Protein AF-Q9Z5J2-F1 (afdb_monomer)

InterPro domains:
  IPR003728 Ribosome maturation factor RimP [MF_01077] (9-147)
  IPR003728 Ribosome maturation factor RimP [PTHR33867] (9-109)
  IPR028989 Ribosome maturation factor RimP, N-terminal [PF02576] (18-85)
  IPR035956 RimP, N-terminal domain superfamily [G3DSA:3.30.300.70] (7-82)
  IPR035956 RimP, N-terminal domain superfamily [SSF75420] (9-85)

Mean predicted aligned error: 15.94 Å

Structure (mmCIF, N/CA/C/O backbone):
data_AF-Q9Z5J2-F1
#
_entry.id   AF-Q9Z5J2-F1
#
loop_
_atom_site.group_PDB
_atom_site.id
_atom_site.type_symbol
_atom_site.label_atom_id
_atom_site.label_alt_id
_atom_site.label_comp_id
_atom_site.label_asym_id
_atom_site.label_entity_id
_atom_site.label_seq_id
_atom_site.pdbx_PDB_ins_code
_atom_site.Cartn_x
_atom_site.Cartn_y
_atom_site.Cartn_z
_atom_site.occupancy
_atom_site.B_iso_or_equiv
_atom_site.auth_seq_id
_atom_site.auth_comp_id
_atom_site.auth_asym_id
_atom_site.auth_atom_id
_atom_site.pdbx_PDB_model_num
ATOM 1 N N . MET A 1 1 ? -29.664 3.453 1.862 1.00 47.53 1 MET A N 1
ATOM 2 C CA . MET A 1 1 ? -29.283 2.609 3.014 1.00 47.53 1 MET A CA 1
ATOM 3 C C . MET A 1 1 ? -28.008 3.203 3.579 1.00 47.53 1 MET A C 1
ATOM 5 O O . MET A 1 1 ? -27.048 3.302 2.829 1.00 47.53 1 MET A O 1
ATOM 9 N N . ASN A 1 2 ? -28.025 3.714 4.812 1.00 55.25 2 ASN A N 1
ATOM 10 C CA . ASN A 1 2 ? -26.821 4.255 5.443 1.00 55.25 2 ASN A CA 1
ATOM 11 C C . ASN A 1 2 ? -25.995 3.057 5.918 1.00 55.25 2 ASN A C 1
ATOM 13 O O . ASN A 1 2 ? -26.337 2.459 6.930 1.00 55.25 2 ASN A O 1
ATOM 17 N N . THR A 1 3 ? -24.991 2.649 5.144 1.00 62.38 3 THR A N 1
ATOM 18 C CA . THR A 1 3 ? -24.231 1.406 5.371 1.00 62.38 3 THR A CA 1
ATOM 19 C C . THR A 1 3 ? -23.347 1.444 6.617 1.00 62.38 3 THR A C 1
ATOM 21 O O . THR A 1 3 ? -22.644 0.479 6.865 1.00 62.38 3 THR A O 1
ATOM 24 N N . GLY A 1 4 ? -23.315 2.557 7.365 1.00 74.75 4 GLY A N 1
ATOM 25 C CA . GLY A 1 4 ? -22.384 2.720 8.483 1.00 74.75 4 GLY A CA 1
ATOM 26 C C . GLY A 1 4 ? -20.935 2.524 8.037 1.00 74.75 4 GLY A C 1
ATOM 27 O O . GLY A 1 4 ? -20.152 1.916 8.743 1.00 74.75 4 GLY A O 1
ATOM 28 N N . LEU A 1 5 ? -20.589 2.944 6.819 1.00 77.81 5 LEU A N 1
ATOM 29 C CA . LEU A 1 5 ? -19.214 2.908 6.335 1.00 77.81 5 LEU A CA 1
ATOM 30 C C . LEU A 1 5 ? -18.735 4.335 6.091 1.00 77.81 5 LEU A C 1
ATOM 32 O O . LEU A 1 5 ? -19.535 5.167 5.645 1.00 77.81 5 LEU A O 1
ATOM 36 N N . PRO A 1 6 ? -17.445 4.625 6.327 1.00 83.69 6 PRO A N 1
ATOM 37 C CA . PRO A 1 6 ? -16.852 5.871 5.880 1.00 83.69 6 PRO A CA 1
ATOM 38 C C . PRO A 1 6 ? -16.955 5.985 4.357 1.00 83.69 6 PRO A C 1
ATOM 40 O O .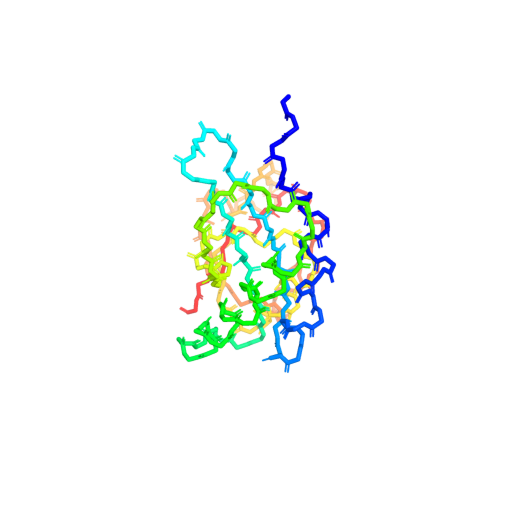 PRO A 1 6 ? -16.904 5.000 3.620 1.00 83.69 6 PRO A O 1
ATOM 43 N N . SER A 1 7 ? -17.087 7.213 3.873 1.00 86.06 7 SER A N 1
ATOM 44 C CA . SER A 1 7 ? -16.943 7.500 2.450 1.00 86.06 7 SER A CA 1
ATOM 45 C C . SER A 1 7 ? -15.511 7.222 1.987 1.00 86.06 7 SER A C 1
ATOM 47 O O . SER A 1 7 ? -14.567 7.290 2.772 1.00 86.06 7 SER A O 1
ATOM 49 N N . GLN A 1 8 ? -15.333 6.981 0.687 1.00 88.88 8 GLN A N 1
ATOM 50 C CA . GLN A 1 8 ? -14.010 6.837 0.069 1.00 88.88 8 GLN A CA 1
ATOM 51 C C . GLN A 1 8 ? -13.066 7.992 0.451 1.00 88.88 8 GLN A C 1
ATOM 53 O O . GLN A 1 8 ? -11.918 7.747 0.804 1.00 88.88 8 GLN A O 1
ATOM 58 N N . ILE A 1 9 ? -13.565 9.235 0.449 1.00 88.31 9 ILE A N 1
ATOM 59 C CA . ILE A 1 9 ? -12.794 10.431 0.824 1.00 88.31 9 ILE A CA 1
ATOM 60 C C . ILE A 1 9 ? -12.344 10.355 2.286 1.00 88.31 9 ILE A C 1
ATOM 62 O O . ILE A 1 9 ? -11.166 10.547 2.562 1.00 88.31 9 ILE A O 1
ATOM 66 N N . GLN A 1 10 ? -13.247 10.001 3.205 1.00 86.81 10 GLN A N 1
ATOM 67 C CA . GLN A 1 10 ? -12.908 9.859 4.626 1.00 86.81 10 GLN A CA 1
ATOM 68 C C . GLN A 1 10 ? -11.841 8.786 4.855 1.00 86.81 10 GLN A C 1
ATOM 70 O O . GLN A 1 10 ? -10.937 8.991 5.659 1.00 86.81 10 GLN A O 1
ATOM 75 N N . VAL A 1 11 ? -11.916 7.657 4.141 1.00 88.38 11 VAL A N 1
ATOM 76 C CA . VAL A 1 11 ? -10.880 6.620 4.227 1.00 88.38 11 VAL A CA 1
ATOM 77 C C . VAL A 1 11 ? -9.552 7.137 3.668 1.00 88.38 11 VAL A C 1
ATOM 79 O O . VAL A 1 11 ? -8.525 6.981 4.315 1.00 88.38 11 VAL A O 1
ATOM 82 N N . ILE A 1 12 ? -9.542 7.801 2.510 1.00 90.81 12 ILE A N 1
ATOM 83 C CA . ILE A 1 12 ? -8.307 8.362 1.934 1.00 90.81 12 ILE A CA 1
ATOM 84 C C . ILE A 1 12 ? -7.651 9.365 2.895 1.00 90.81 12 ILE A C 1
ATOM 86 O O . ILE A 1 12 ? -6.446 9.285 3.126 1.00 90.81 12 ILE A O 1
ATOM 90 N N . GLU A 1 13 ? -8.426 10.282 3.475 1.00 90.12 13 GLU A N 1
ATOM 91 C CA . GLU A 1 13 ? -7.925 11.288 4.420 1.00 90.12 13 GLU A CA 1
ATOM 92 C C . GLU A 1 13 ? -7.354 10.653 5.691 1.00 90.12 13 GLU A C 1
ATOM 94 O O . GLU A 1 13 ? -6.268 11.025 6.137 1.00 90.12 13 GLU A O 1
ATOM 99 N N . LEU A 1 14 ? -8.057 9.661 6.241 1.00 87.62 14 LEU A N 1
ATOM 100 C CA . LEU A 1 14 ? -7.643 8.944 7.443 1.00 87.62 14 LEU A CA 1
ATOM 101 C C . LEU A 1 14 ? -6.336 8.173 7.228 1.00 87.62 14 LEU A C 1
ATOM 103 O O . LEU A 1 14 ? -5.459 8.172 8.091 1.00 87.62 14 LEU A O 1
ATOM 107 N N . LEU A 1 15 ? -6.202 7.516 6.075 1.00 89.44 15 LEU A N 1
ATOM 108 C CA . LEU A 1 15 ? -5.085 6.614 5.796 1.00 89.44 15 LEU A CA 1
ATOM 109 C C . LEU A 1 15 ? -3.882 7.313 5.167 1.00 89.44 15 LEU A C 1
ATOM 111 O O . LEU A 1 15 ? -2.762 6.812 5.281 1.00 89.44 15 LEU A O 1
ATOM 115 N N . GLY A 1 16 ? -4.086 8.469 4.530 1.00 90.00 16 GLY A N 1
ATOM 116 C CA . GLY A 1 16 ? -3.044 9.182 3.795 1.00 90.00 16 GLY A CA 1
ATOM 117 C C . GLY A 1 16 ? -1.796 9.440 4.638 1.00 90.00 16 GLY A C 1
ATOM 118 O O . GLY A 1 16 ? -0.685 9.213 4.168 1.00 90.00 16 GLY A O 1
ATOM 119 N N . GLY A 1 17 ? -1.967 9.827 5.906 1.00 90.94 17 GLY A N 1
ATOM 120 C CA . GLY A 1 17 ? -0.851 10.075 6.821 1.00 90.94 17 GLY A CA 1
ATOM 121 C C . GLY A 1 17 ? -0.042 8.824 7.184 1.00 90.94 17 GLY A C 1
ATOM 122 O O . GLY A 1 17 ? 1.181 8.904 7.283 1.00 90.94 17 GLY A O 1
ATOM 123 N N . GLU A 1 18 ? -0.688 7.675 7.379 1.00 89.44 18 GLU A N 1
ATOM 124 C CA . GLU A 1 18 ? -0.001 6.417 7.713 1.00 89.44 18 GLU A CA 1
ATOM 125 C C . GLU A 1 18 ? 0.717 5.826 6.499 1.00 89.44 18 GLU A C 1
ATOM 127 O O . GLU A 1 18 ? 1.885 5.448 6.583 1.00 89.44 18 GLU A O 1
ATOM 132 N N . VAL A 1 19 ? 0.048 5.813 5.344 1.00 90.88 19 VAL A N 1
ATOM 133 C CA . VAL A 1 19 ? 0.630 5.305 4.096 1.00 90.88 19 VAL A CA 1
ATOM 134 C C . VAL A 1 19 ? 1.820 6.176 3.664 1.00 90.88 19 VAL A C 1
ATOM 136 O O . VAL A 1 19 ? 2.874 5.639 3.315 1.00 90.88 19 VAL A O 1
ATOM 139 N N . ALA A 1 20 ? 1.715 7.503 3.821 1.00 92.25 20 ALA A N 1
ATOM 140 C CA . ALA A 1 20 ? 2.814 8.439 3.573 1.00 92.25 20 ALA A CA 1
ATOM 141 C C . ALA A 1 20 ? 4.026 8.208 4.484 1.00 92.25 20 ALA A C 1
ATOM 143 O O . ALA A 1 20 ? 5.162 8.283 4.015 1.00 92.25 20 ALA A O 1
ATOM 144 N N . ARG A 1 21 ? 3.825 7.877 5.769 1.00 90.06 21 ARG A N 1
ATOM 145 C CA . ARG A 1 21 ? 4.934 7.555 6.690 1.00 90.06 21 ARG A CA 1
ATOM 146 C C . ARG A 1 21 ? 5.710 6.310 6.272 1.00 90.06 21 ARG A C 1
ATOM 148 O O . ARG A 1 21 ? 6.908 6.238 6.531 1.00 90.06 21 ARG A O 1
ATOM 155 N N . ALA A 1 22 ? 5.050 5.360 5.614 1.00 88.62 22 ALA A N 1
ATOM 156 C CA . ALA A 1 22 ? 5.700 4.185 5.043 1.00 88.62 22 ALA A CA 1
ATOM 157 C C . ALA A 1 22 ? 6.413 4.470 3.703 1.00 88.62 22 ALA A C 1
ATOM 159 O O . ALA A 1 22 ? 7.068 3.575 3.172 1.00 88.62 22 ALA A O 1
ATOM 160 N N . GLY A 1 23 ? 6.310 5.689 3.158 1.00 90.31 23 GLY A N 1
ATOM 161 C CA . GLY A 1 23 ? 6.914 6.077 1.878 1.00 90.31 23 GLY A CA 1
ATOM 162 C C . GLY A 1 23 ? 6.053 5.769 0.649 1.00 90.31 23 GLY A C 1
ATOM 163 O O . GLY A 1 23 ? 6.582 5.693 -0.459 1.00 90.31 23 GLY A O 1
ATOM 164 N N . TYR A 1 24 ? 4.744 5.588 0.834 1.00 90.75 24 TYR A N 1
ATOM 165 C CA . TYR A 1 24 ? 3.780 5.299 -0.230 1.00 90.75 24 TYR A CA 1
ATOM 166 C C . TYR A 1 24 ? 2.662 6.349 -0.238 1.00 90.75 24 TYR A C 1
ATOM 168 O O . TYR A 1 24 ? 2.533 7.156 0.676 1.00 90.75 24 TYR A O 1
ATOM 176 N N . GLU A 1 25 ? 1.807 6.331 -1.248 1.00 89.94 25 GLU A N 1
ATOM 177 C CA . GLU A 1 25 ? 0.585 7.129 -1.305 1.00 89.94 25 GLU A CA 1
ATOM 178 C C . GLU A 1 25 ? -0.631 6.224 -1.481 1.00 89.94 25 GLU A C 1
ATOM 180 O O . GLU A 1 25 ? -0.544 5.161 -2.098 1.00 89.94 25 GLU A O 1
ATOM 185 N N . VAL A 1 26 ? -1.778 6.664 -0.960 1.00 91.69 26 VAL A N 1
ATOM 186 C CA . VAL A 1 26 ? -3.068 6.053 -1.291 1.00 91.69 26 VAL A CA 1
ATOM 187 C C . VAL A 1 26 ? -3.431 6.474 -2.711 1.00 91.69 26 VAL A C 1
ATOM 189 O O . VAL A 1 26 ? -3.604 7.658 -2.999 1.00 91.69 26 VAL A O 1
ATOM 192 N N . GLU A 1 27 ? -3.533 5.500 -3.602 1.00 88.00 27 GLU A N 1
ATOM 193 C CA . GLU A 1 27 ? -3.936 5.713 -4.989 1.00 88.00 27 GLU A CA 1
ATOM 194 C C . GLU A 1 27 ? -5.445 5.667 -5.157 1.00 88.00 27 GLU A C 1
ATOM 196 O O . GLU A 1 27 ? -6.012 6.487 -5.875 1.00 88.00 27 GLU A O 1
ATOM 201 N N . ASP A 1 28 ? -6.090 4.709 -4.496 1.00 89.12 28 ASP A N 1
ATOM 202 C CA . ASP A 1 28 ? -7.535 4.547 -4.539 1.00 89.12 28 ASP A CA 1
ATOM 203 C C . ASP A 1 28 ? -8.024 3.782 -3.305 1.00 89.12 28 ASP A C 1
ATOM 205 O O . ASP A 1 28 ? -7.281 3.024 -2.677 1.00 89.12 28 ASP A O 1
ATOM 209 N N . VAL A 1 29 ? -9.300 3.958 -2.987 1.00 91.12 29 VAL A N 1
ATOM 210 C CA . VAL A 1 29 ? -10.018 3.158 -2.000 1.00 91.12 29 VAL A CA 1
ATOM 211 C C . VAL A 1 29 ? -11.321 2.694 -2.631 1.00 91.12 29 VAL A C 1
ATOM 213 O O . VAL A 1 29 ? -12.162 3.499 -3.021 1.00 91.12 29 VAL A O 1
ATOM 216 N N . ILE A 1 30 ? -11.509 1.382 -2.703 1.00 90.12 30 ILE A N 1
ATOM 217 C CA . ILE A 1 30 ? -12.706 0.768 -3.270 1.00 90.12 30 ILE A CA 1
ATOM 218 C C . ILE A 1 30 ? -13.526 0.193 -2.121 1.00 90.12 30 ILE A C 1
ATOM 220 O O . ILE A 1 30 ? -13.036 -0.635 -1.358 1.00 90.12 30 ILE A O 1
ATOM 224 N N . ILE A 1 31 ? -14.781 0.626 -2.006 1.00 89.38 31 ILE A N 1
ATOM 225 C CA . ILE A 1 31 ? -15.709 0.150 -0.977 1.00 89.38 31 ILE A CA 1
ATOM 226 C C . ILE A 1 31 ? -16.838 -0.621 -1.659 1.00 89.38 31 ILE A C 1
ATOM 228 O O . ILE A 1 31 ? -17.696 -0.044 -2.329 1.00 89.38 31 ILE A O 1
ATOM 232 N N . HIS A 1 32 ? -16.848 -1.940 -1.488 1.00 88.00 32 HIS A N 1
ATOM 233 C CA . HIS A 1 32 ? -17.895 -2.812 -2.002 1.00 88.00 32 HIS A CA 1
ATOM 234 C C . HIS A 1 32 ? -19.028 -2.950 -0.981 1.00 88.00 32 HIS A C 1
ATOM 236 O O . HIS A 1 32 ? -18.886 -3.614 0.045 1.00 88.00 32 HIS A O 1
ATOM 242 N N . THR A 1 33 ? -20.176 -2.350 -1.301 1.00 85.19 33 THR A N 1
ATOM 243 C CA . THR A 1 33 ? -21.370 -2.316 -0.437 1.00 85.19 33 THR A CA 1
ATOM 244 C C . THR A 1 33 ? -22.470 -3.300 -0.843 1.00 85.19 33 THR A C 1
ATOM 246 O O . THR A 1 33 ? -23.547 -3.306 -0.252 1.00 85.19 33 THR A O 1
ATOM 249 N N . TRP A 1 34 ? -22.224 -4.133 -1.859 1.00 82.56 34 TRP A N 1
ATOM 250 C CA . TRP A 1 34 ? -23.228 -5.039 -2.431 1.00 82.56 34 TRP A CA 1
ATOM 251 C C . TRP A 1 34 ? -23.484 -6.298 -1.584 1.00 82.56 34 TRP A C 1
ATOM 253 O O . TRP A 1 34 ? -24.499 -6.964 -1.781 1.00 82.56 34 TRP A O 1
ATOM 263 N N . SER A 1 35 ? -22.596 -6.618 -0.638 1.00 73.69 35 SER A N 1
ATOM 264 C CA . SER A 1 35 ? -22.720 -7.744 0.293 1.00 73.69 35 SER A CA 1
ATOM 265 C C . SER A 1 35 ? -22.187 -7.385 1.678 1.00 73.69 35 SER A C 1
ATOM 267 O O . SER A 1 35 ? -21.333 -6.510 1.802 1.00 73.69 35 SER A O 1
ATOM 269 N N . GLN A 1 36 ? -22.651 -8.105 2.702 1.00 82.38 36 GLN A N 1
ATOM 270 C CA . GLN A 1 36 ? -22.068 -8.081 4.044 1.00 82.38 36 GLN A CA 1
ATOM 271 C C . GLN A 1 36 ? -21.301 -9.390 4.334 1.00 82.38 36 GLN A C 1
ATOM 273 O O . GLN A 1 36 ? -21.773 -10.458 3.934 1.00 82.38 36 GLN A O 1
ATOM 278 N N . PRO A 1 37 ? -20.171 -9.344 5.068 1.00 84.62 37 PRO A N 1
ATOM 279 C CA . PRO A 1 37 ? -19.465 -8.130 5.491 1.00 84.62 37 PRO A CA 1
ATOM 280 C C . PRO A 1 37 ? -18.954 -7.330 4.284 1.00 84.62 37 PRO A C 1
ATOM 282 O O . PRO A 1 37 ? -18.728 -7.883 3.207 1.00 84.62 37 PRO A O 1
ATOM 285 N N . PHE A 1 38 ? -18.833 -6.019 4.461 1.00 85.31 38 PHE A N 1
ATOM 286 C CA . PHE A 1 38 ? -18.394 -5.120 3.396 1.00 85.31 38 PHE A CA 1
ATOM 287 C C . PHE A 1 38 ? -16.926 -5.357 3.041 1.00 85.31 38 PHE A C 1
ATOM 289 O O . PHE A 1 38 ? -16.168 -5.818 3.885 1.00 85.31 38 PHE A O 1
ATOM 296 N N . TRP A 1 39 ? -16.498 -5.030 1.820 1.00 89.69 39 TRP A N 1
ATOM 297 C CA . TRP A 1 39 ? -15.088 -5.159 1.423 1.00 89.69 39 TRP A CA 1
ATOM 298 C C . TRP A 1 39 ? -14.483 -3.783 1.159 1.00 89.69 39 TRP A C 1
ATOM 300 O O . TRP A 1 39 ? -14.995 -3.043 0.318 1.00 89.69 39 TRP A O 1
ATOM 310 N N . ILE A 1 40 ? -13.408 -3.444 1.867 1.00 90.56 40 ILE A N 1
ATOM 311 C CA . ILE A 1 40 ? -12.648 -2.203 1.698 1.00 90.56 40 ILE A CA 1
ATOM 312 C C . ILE A 1 40 ? -11.276 -2.575 1.139 1.00 90.56 40 ILE A C 1
ATOM 314 O O . ILE A 1 40 ? -10.476 -3.208 1.825 1.00 90.56 40 ILE A O 1
ATOM 318 N N . THR A 1 41 ? -10.992 -2.166 -0.094 1.00 91.94 41 THR A N 1
ATOM 319 C CA . THR A 1 41 ? -9.679 -2.344 -0.721 1.00 91.94 41 THR A CA 1
ATOM 320 C C . THR A 1 41 ? -8.957 -1.006 -0.772 1.00 91.94 41 THR A C 1
ATOM 322 O O . THR A 1 41 ? -9.418 -0.077 -1.431 1.00 91.94 41 THR A O 1
ATOM 325 N N . VAL A 1 42 ? -7.808 -0.917 -0.110 1.00 92.12 42 VAL A N 1
ATOM 326 C CA . VAL A 1 42 ? -6.901 0.232 -0.153 1.00 92.12 42 VAL A CA 1
ATOM 327 C C . VAL A 1 42 ? -5.781 -0.080 -1.134 1.00 92.12 42 VAL A C 1
ATOM 329 O O . VAL A 1 42 ? -4.999 -1.010 -0.927 1.00 92.12 42 VAL A O 1
ATOM 332 N N . LEU A 1 43 ? -5.703 0.702 -2.206 1.00 91.00 43 LEU A N 1
ATOM 333 C CA . LEU A 1 43 ? -4.626 0.618 -3.182 1.00 91.00 43 LEU A CA 1
ATOM 334 C C . LEU A 1 43 ? -3.558 1.645 -2.825 1.00 91.00 43 LEU A C 1
ATOM 336 O O . LEU A 1 43 ? -3.830 2.844 -2.812 1.00 91.00 43 LEU A O 1
ATOM 340 N N . ALA A 1 44 ? -2.348 1.171 -2.550 1.00 89.94 44 ALA A N 1
ATOM 341 C CA . ALA A 1 44 ? -1.184 2.009 -2.304 1.00 89.94 44 ALA A CA 1
ATOM 342 C C . ALA A 1 44 ? -0.174 1.900 -3.456 1.00 89.94 44 ALA A C 1
ATOM 344 O O . ALA A 1 44 ? -0.044 0.856 -4.099 1.00 89.94 44 ALA A O 1
ATOM 345 N N . ASP A 1 45 ? 0.559 2.974 -3.721 1.00 87.12 45 ASP A N 1
ATOM 346 C CA . ASP A 1 45 ? 1.643 2.987 -4.705 1.00 87.12 45 ASP A CA 1
ATOM 347 C C . ASP A 1 45 ? 2.784 3.891 -4.250 1.00 87.12 45 ASP A C 1
ATOM 349 O O . ASP A 1 45 ? 2.619 4.771 -3.409 1.00 87.12 45 ASP A O 1
ATOM 353 N N . GLY A 1 46 ? 3.967 3.659 -4.801 1.00 84.75 46 GLY A N 1
ATOM 354 C CA . GLY A 1 46 ? 5.157 4.423 -4.477 1.00 84.75 46 GLY A CA 1
ATOM 355 C C . GLY A 1 46 ? 6.285 4.154 -5.462 1.00 84.75 46 GLY A C 1
ATOM 356 O O 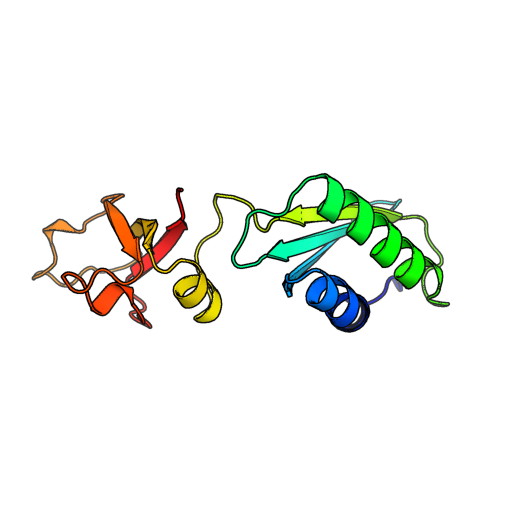. GLY A 1 46 ? 6.144 3.432 -6.452 1.00 84.75 46 GLY A O 1
ATOM 357 N N . ASP A 1 47 ? 7.444 4.738 -5.181 1.00 80.75 47 ASP A N 1
ATOM 358 C CA . ASP A 1 47 ? 8.614 4.598 -6.053 1.00 80.75 47 ASP A CA 1
ATOM 359 C C . ASP A 1 47 ? 9.218 3.185 -6.001 1.00 80.75 47 ASP A C 1
ATOM 361 O O . ASP A 1 47 ? 9.883 2.749 -6.946 1.00 80.75 47 ASP A O 1
ATOM 365 N N . THR A 1 48 ? 8.943 2.443 -4.925 1.00 82.00 48 THR A N 1
ATOM 366 C CA . THR A 1 48 ? 9.387 1.059 -4.718 1.00 82.00 48 THR A CA 1
ATOM 367 C C . THR A 1 48 ? 8.204 0.093 -4.690 1.00 82.00 48 THR A C 1
ATOM 369 O O . THR A 1 48 ? 7.056 0.493 -4.509 1.00 82.00 48 THR A O 1
ATOM 372 N N . VAL A 1 49 ? 8.474 -1.195 -4.920 1.00 82.62 49 VAL A N 1
ATOM 373 C CA . VAL A 1 49 ? 7.446 -2.238 -4.816 1.00 82.62 49 VAL A CA 1
ATOM 374 C C . VAL A 1 49 ? 7.021 -2.371 -3.357 1.00 82.62 49 VAL A C 1
ATOM 376 O O . VAL A 1 49 ? 7.869 -2.533 -2.483 1.00 82.62 49 VAL A O 1
ATOM 379 N N . LEU A 1 50 ? 5.709 -2.364 -3.119 1.00 86.12 50 LEU A N 1
ATOM 380 C CA . LEU A 1 50 ? 5.132 -2.550 -1.793 1.00 86.12 50 LEU A CA 1
ATOM 381 C C . LEU A 1 50 ? 5.452 -3.963 -1.275 1.00 86.12 50 LEU A C 1
ATOM 383 O O . LEU A 1 50 ? 4.861 -4.955 -1.708 1.00 86.12 50 LEU A O 1
ATOM 387 N N . ALA A 1 51 ? 6.435 -4.058 -0.383 1.00 87.56 51 ALA A N 1
ATOM 388 C CA . ALA A 1 51 ? 6.881 -5.325 0.182 1.00 87.56 51 ALA A CA 1
ATOM 389 C C . ALA A 1 51 ? 5.835 -5.912 1.149 1.00 87.56 51 ALA A C 1
ATOM 391 O O . ALA A 1 51 ? 5.046 -5.195 1.762 1.00 87.56 51 ALA A O 1
ATOM 392 N N . ARG A 1 52 ? 5.803 -7.244 1.280 1.00 89.56 52 ARG A N 1
ATOM 393 C CA . ARG A 1 52 ? 4.767 -7.968 2.043 1.00 89.56 52 ARG A CA 1
ATOM 394 C C . ARG A 1 52 ? 4.692 -7.551 3.519 1.00 89.56 52 ARG A C 1
ATOM 396 O O . ARG A 1 52 ? 3.606 -7.502 4.087 1.00 89.56 52 ARG A O 1
ATOM 403 N N . ASP A 1 53 ? 5.834 -7.298 4.138 1.00 91.19 53 ASP A N 1
ATOM 404 C CA . ASP A 1 53 ? 5.970 -6.804 5.511 1.00 91.19 53 ASP A CA 1
ATOM 405 C C . ASP A 1 53 ? 5.384 -5.395 5.682 1.00 91.19 53 ASP A C 1
ATOM 407 O O . ASP A 1 53 ? 4.672 -5.132 6.656 1.00 91.19 53 ASP A O 1
ATOM 411 N N . ILE A 1 54 ? 5.593 -4.519 4.695 1.00 90.00 54 ILE A N 1
ATOM 412 C CA . ILE A 1 54 ? 4.953 -3.202 4.649 1.00 90.00 54 ILE A CA 1
ATOM 413 C C . ILE A 1 54 ? 3.440 -3.344 4.486 1.00 90.00 54 ILE A C 1
ATOM 415 O O . ILE A 1 54 ? 2.698 -2.688 5.210 1.00 90.00 54 ILE A O 1
ATOM 419 N N . ILE A 1 55 ? 2.967 -4.237 3.607 1.00 90.75 55 ILE A N 1
ATOM 420 C CA . ILE A 1 55 ? 1.528 -4.517 3.452 1.00 90.75 55 ILE A CA 1
ATOM 421 C C . ILE A 1 55 ? 0.920 -4.950 4.785 1.00 90.75 55 ILE A C 1
ATOM 423 O O . ILE A 1 55 ? -0.124 -4.431 5.171 1.00 90.75 55 ILE A O 1
ATOM 427 N N . ALA A 1 56 ? 1.563 -5.873 5.504 1.00 91.69 56 ALA A N 1
ATOM 428 C CA . ALA A 1 56 ? 1.077 -6.341 6.799 1.00 91.69 56 ALA A CA 1
ATOM 429 C C . ALA A 1 56 ? 1.017 -5.202 7.831 1.00 91.69 56 ALA A C 1
ATOM 431 O O . ALA A 1 56 ? 0.010 -5.044 8.519 1.00 91.69 56 ALA A O 1
ATOM 432 N N . THR A 1 57 ? 2.064 -4.376 7.892 1.00 91.31 57 THR A N 1
ATOM 433 C CA . THR A 1 57 ? 2.131 -3.217 8.796 1.00 91.31 57 THR A CA 1
ATOM 434 C C . THR A 1 57 ? 1.029 -2.207 8.484 1.00 91.31 57 THR A C 1
ATOM 436 O O . THR A 1 57 ? 0.270 -1.832 9.373 1.00 91.31 57 THR A O 1
ATOM 439 N N . LEU A 1 58 ? 0.885 -1.825 7.211 1.00 90.88 58 LEU A N 1
ATOM 440 C CA . LEU A 1 58 ? -0.174 -0.923 6.765 1.00 90.88 58 LEU A CA 1
ATOM 441 C C . LEU A 1 58 ? -1.555 -1.511 7.043 1.00 90.88 58 LEU A C 1
ATOM 443 O O . LEU A 1 58 ? -2.408 -0.799 7.549 1.00 90.88 58 LEU A O 1
ATOM 447 N N . SER A 1 59 ? -1.770 -2.803 6.788 1.00 91.38 59 SER A N 1
ATOM 448 C CA . SER A 1 59 ? -3.050 -3.468 7.067 1.00 91.38 59 SER A CA 1
ATOM 449 C C . SER A 1 59 ? -3.438 -3.345 8.539 1.00 91.38 59 SER A C 1
ATOM 451 O O . SER A 1 59 ? -4.583 -3.017 8.841 1.00 91.38 59 SER A O 1
ATOM 453 N N . HIS A 1 60 ? -2.488 -3.537 9.459 1.00 92.06 60 HIS A N 1
ATOM 454 C CA . HIS A 1 60 ? -2.737 -3.360 10.889 1.00 92.06 60 HIS A CA 1
ATOM 455 C C . HIS A 1 60 ? -3.031 -1.904 11.266 1.00 92.06 60 HIS A C 1
ATOM 457 O O . HIS A 1 60 ? -4.014 -1.658 11.963 1.00 92.06 60 HIS A O 1
ATOM 463 N N . SER A 1 61 ? -2.231 -0.943 10.793 1.00 90.50 61 SER A N 1
ATOM 464 C CA . SER A 1 61 ? -2.458 0.482 11.077 1.00 90.50 61 SER A CA 1
ATOM 465 C C . SER A 1 61 ? -3.795 0.975 10.519 1.00 90.50 61 SER A C 1
ATOM 467 O O . SER A 1 61 ? -4.547 1.657 11.210 1.00 90.50 61 SER A O 1
ATOM 469 N N . VAL A 1 62 ? -4.115 0.595 9.281 1.00 88.38 62 VAL A N 1
ATOM 470 C CA . VAL A 1 62 ? -5.364 0.943 8.594 1.00 88.38 62 VAL A CA 1
ATOM 471 C C . VAL A 1 62 ? -6.564 0.348 9.325 1.00 88.38 62 VAL A C 1
ATOM 473 O O . VAL A 1 62 ? -7.526 1.068 9.575 1.00 88.38 62 VAL A O 1
ATOM 476 N N . SER A 1 63 ? -6.500 -0.933 9.709 1.00 90.38 63 SER A N 1
ATOM 477 C CA . SER A 1 63 ? -7.556 -1.580 10.499 1.00 90.38 63 SER A CA 1
ATOM 478 C C . SER A 1 63 ? -7.782 -0.841 11.814 1.00 90.38 63 SER A C 1
ATOM 480 O O . SER A 1 63 ? -8.908 -0.469 12.106 1.00 90.38 63 SER A O 1
ATOM 482 N N . ALA A 1 64 ? -6.717 -0.543 12.568 1.00 91.19 64 ALA A N 1
ATOM 483 C CA . ALA A 1 64 ? -6.831 0.154 13.848 1.00 91.19 64 ALA A CA 1
ATOM 484 C C . ALA A 1 64 ? -7.453 1.556 13.711 1.00 91.19 64 ALA A C 1
ATOM 486 O O . ALA A 1 64 ? -8.229 1.973 14.568 1.00 91.19 64 ALA A O 1
ATOM 487 N N . LEU A 1 65 ? -7.133 2.280 12.633 1.00 89.31 65 LEU A N 1
ATOM 488 C CA . LEU A 1 65 ? -7.741 3.577 12.341 1.00 89.31 65 LEU A CA 1
ATOM 489 C C . LEU A 1 65 ? -9.223 3.456 11.978 1.00 89.31 65 LEU A C 1
ATOM 491 O O . LEU A 1 65 ? -10.025 4.254 12.458 1.00 89.31 65 LEU A O 1
ATOM 495 N N . LEU A 1 66 ? -9.587 2.475 11.146 1.00 88.00 66 LEU A N 1
ATOM 496 C CA . LEU A 1 66 ? -10.979 2.220 10.769 1.00 88.00 66 LEU A CA 1
ATOM 497 C C . LEU A 1 66 ? -11.811 1.780 11.981 1.00 88.00 66 LEU A C 1
ATOM 499 O O . LEU A 1 66 ? -12.887 2.327 12.197 1.00 88.00 66 LEU A O 1
ATOM 503 N N . ASP A 1 67 ? -11.290 0.871 12.807 1.00 87.88 67 ASP A N 1
ATOM 504 C CA . ASP A 1 67 ? -11.953 0.370 14.019 1.00 87.88 67 ASP A CA 1
ATOM 505 C C . ASP A 1 67 ? -12.170 1.465 15.081 1.00 87.88 67 ASP A C 1
ATOM 507 O O . ASP A 1 67 ? -13.045 1.338 15.934 1.00 87.88 67 ASP A O 1
ATOM 511 N N . GLY A 1 68 ? -11.392 2.552 15.031 1.00 87.00 68 GLY A N 1
ATOM 512 C CA . GLY A 1 68 ? -11.564 3.728 15.888 1.00 87.00 68 GLY A CA 1
ATOM 513 C C . GLY A 1 68 ? -12.643 4.711 15.420 1.00 87.00 68 GLY A C 1
ATOM 514 O O . GLY A 1 68 ? -12.913 5.684 16.123 1.00 87.00 68 GLY A O 1
ATOM 515 N N . LEU A 1 69 ? -13.246 4.508 14.243 1.00 85.38 69 LEU A N 1
ATOM 516 C CA . LEU A 1 69 ? -14.332 5.354 13.753 1.00 85.38 69 LEU A CA 1
ATOM 517 C C . LEU A 1 69 ? -15.670 4.912 14.355 1.00 85.38 69 LEU A C 1
ATOM 519 O O . LEU A 1 69 ? -16.162 3.828 14.052 1.00 85.38 69 LEU A O 1
ATOM 523 N N . ASP A 1 70 ? -16.339 5.817 15.073 1.00 77.19 70 ASP A N 1
ATOM 524 C CA . ASP A 1 70 ? -17.677 5.580 15.650 1.00 77.19 70 ASP A CA 1
ATOM 525 C C . ASP A 1 70 ? -18.742 5.180 14.609 1.00 77.19 70 ASP A C 1
ATOM 527 O O . ASP A 1 70 ? -19.788 4.622 14.940 1.00 77.19 70 ASP A O 1
ATOM 531 N N . ASN A 1 71 ? -18.492 5.484 13.333 1.00 74.38 71 ASN A N 1
ATOM 532 C CA . ASN A 1 71 ? -19.440 5.267 12.248 1.00 74.38 71 ASN A CA 1
ATOM 533 C C . ASN A 1 71 ? -19.439 3.836 11.695 1.00 74.38 71 ASN A C 1
ATOM 535 O O . ASN A 1 71 ? -20.378 3.521 10.964 1.00 74.38 71 ASN A O 1
ATOM 539 N N . ILE A 1 72 ? -18.432 3.000 11.998 1.00 73.00 72 ILE A N 1
ATOM 540 C CA . ILE A 1 72 ? -18.362 1.617 11.498 1.00 73.00 72 ILE A CA 1
ATOM 541 C C . ILE A 1 72 ? -19.179 0.692 12.397 1.00 73.00 72 ILE A C 1
ATOM 543 O O . ILE A 1 72 ? -18.723 0.241 13.442 1.00 73.00 72 ILE A O 1
ATOM 547 N N . VAL A 1 73 ? -20.412 0.409 11.974 1.00 65.25 73 VAL A N 1
ATOM 548 C CA . VAL A 1 73 ? -21.348 -0.455 12.723 1.00 65.25 73 VAL A CA 1
ATOM 549 C C . VAL A 1 73 ? -21.298 -1.906 12.235 1.00 65.25 73 VAL A C 1
ATOM 551 O O . VAL A 1 73 ? -21.504 -2.841 13.009 1.00 65.25 73 VAL A O 1
ATOM 554 N N . ASP A 1 74 ? -21.011 -2.101 10.949 1.00 74.56 74 ASP A N 1
ATOM 555 C CA . ASP A 1 74 ? -21.025 -3.405 10.294 1.00 74.56 74 ASP A CA 1
ATOM 556 C C . ASP A 1 74 ? -19.616 -4.000 10.166 1.00 74.56 74 ASP A C 1
ATOM 558 O O . ASP A 1 74 ? -18.610 -3.300 10.054 1.00 74.56 74 ASP A O 1
ATOM 562 N N . ARG A 1 75 ? -19.542 -5.335 10.122 1.00 85.56 75 ARG A N 1
ATOM 563 C CA . ARG A 1 75 ? -18.284 -6.049 9.864 1.00 85.56 75 ARG A CA 1
ATOM 564 C C . ARG A 1 75 ? -17.783 -5.764 8.448 1.00 85.56 75 ARG A C 1
ATOM 566 O O . ARG A 1 75 ? -18.572 -5.744 7.499 1.00 85.56 75 ARG A O 1
ATOM 573 N N . TYR A 1 76 ? -16.466 -5.664 8.302 1.00 88.44 76 TYR A N 1
ATOM 574 C CA . TYR A 1 76 ? -15.799 -5.486 7.018 1.00 88.44 76 TYR A CA 1
ATOM 575 C C . TYR A 1 76 ? -14.607 -6.440 6.859 1.00 88.44 76 TYR A C 1
ATOM 577 O O . TYR A 1 76 ? -14.036 -6.929 7.832 1.00 88.44 76 TYR A O 1
ATOM 585 N N . PHE A 1 77 ? -14.244 -6.706 5.610 1.00 91.50 77 PHE A N 1
ATOM 586 C CA . PHE A 1 77 ? -12.955 -7.237 5.203 1.00 91.50 77 PHE A CA 1
ATOM 587 C C . PHE A 1 77 ? -12.103 -6.085 4.678 1.00 91.50 77 PHE A C 1
ATOM 589 O O . PHE A 1 77 ? -12.575 -5.276 3.877 1.00 91.50 77 PHE A O 1
ATOM 596 N N . LEU A 1 78 ? -10.854 -6.023 5.132 1.00 92.12 78 LEU A N 1
ATOM 597 C CA . LEU A 1 78 ? -9.863 -5.061 4.672 1.00 92.12 78 LEU A CA 1
ATOM 598 C C . LEU A 1 78 ? -8.820 -5.766 3.814 1.00 92.12 78 LEU A C 1
ATOM 600 O O . LEU A 1 78 ? -8.224 -6.759 4.231 1.00 92.12 78 LEU A O 1
ATOM 604 N N . GLU A 1 79 ? -8.557 -5.198 2.648 1.00 92.12 79 GLU A N 1
ATOM 605 C CA . GLU A 1 79 ? -7.449 -5.573 1.787 1.00 92.12 79 GLU A CA 1
ATOM 606 C C . GLU A 1 79 ? -6.567 -4.347 1.554 1.00 92.12 79 GLU A C 1
ATOM 608 O O . GLU A 1 79 ? -7.050 -3.302 1.125 1.00 92.12 79 GLU A O 1
ATOM 613 N N . VAL A 1 80 ? -5.266 -4.477 1.805 1.00 92.38 80 VAL A N 1
ATOM 614 C CA . VAL A 1 80 ? -4.267 -3.489 1.389 1.00 92.38 80 VAL A CA 1
ATOM 615 C C . VAL A 1 80 ? -3.426 -4.120 0.297 1.00 92.38 80 VAL A C 1
ATOM 617 O O . VAL A 1 80 ? -2.861 -5.198 0.482 1.00 92.38 80 VAL A O 1
ATOM 620 N N . SER A 1 81 ? -3.343 -3.455 -0.848 1.00 88.81 81 SER A N 1
ATOM 621 C CA . SER A 1 81 ? -2.629 -3.980 -2.005 1.00 88.81 81 SER A CA 1
ATOM 622 C C . SER A 1 81 ? -1.897 -2.873 -2.746 1.00 88.81 81 SER A C 1
ATOM 624 O O . SER A 1 81 ? -2.252 -1.698 -2.670 1.00 88.81 81 SER A O 1
ATOM 626 N N . SER A 1 82 ? -0.856 -3.248 -3.481 1.00 84.69 82 SER A N 1
ATOM 627 C CA . SER A 1 82 ? -0.237 -2.336 -4.440 1.00 84.69 82 SER A CA 1
ATOM 628 C C . SER A 1 82 ? -1.200 -2.066 -5.604 1.00 84.69 82 SER A C 1
ATOM 630 O O . SER A 1 82 ? -1.960 -2.968 -5.963 1.00 84.69 82 SER A O 1
ATOM 632 N N . LEU A 1 83 ? -1.103 -0.916 -6.284 1.00 75.94 83 LEU A N 1
ATOM 633 C CA . LEU A 1 83 ? -1.922 -0.587 -7.474 1.00 75.94 83 LEU A CA 1
ATOM 634 C C . LEU A 1 83 ? -1.849 -1.635 -8.621 1.00 75.94 83 LEU A C 1
ATOM 636 O O . LEU A 1 83 ? -2.683 -1.630 -9.529 1.00 75.94 83 LEU A O 1
ATOM 640 N N . GLY A 1 84 ? -0.917 -2.591 -8.542 1.00 64.75 84 GLY A N 1
ATOM 641 C CA . GLY A 1 84 ? -0.847 -3.776 -9.391 1.00 64.75 84 GLY A CA 1
ATOM 642 C C . GLY A 1 84 ? -0.262 -3.490 -10.775 1.00 64.75 84 GLY A C 1
ATOM 643 O O . GLY A 1 84 ? -0.405 -2.407 -11.341 1.00 64.75 84 GLY A O 1
ATOM 644 N N . MET A 1 85 ? 0.402 -4.488 -11.361 1.00 54.03 85 MET A N 1
ATOM 645 C CA . MET A 1 85 ? 0.909 -4.387 -12.732 1.00 54.03 85 MET A CA 1
ATOM 646 C C . MET A 1 85 ? -0.225 -4.639 -13.729 1.00 54.03 85 MET A C 1
ATOM 648 O O . MET A 1 85 ? -0.547 -5.785 -14.040 1.00 54.03 85 MET A O 1
ATOM 652 N N . GLY A 1 86 ? -0.833 -3.588 -14.275 1.00 58.03 86 GLY A N 1
ATOM 653 C CA . GLY A 1 86 ? -1.891 -3.765 -15.279 1.00 58.03 86 GLY A CA 1
ATOM 654 C C . GLY A 1 86 ? -2.856 -2.612 -15.471 1.00 58.03 86 GLY A C 1
ATOM 655 O O . GLY A 1 86 ? -3.596 -2.638 -16.449 1.00 58.03 86 GLY A O 1
ATOM 656 N N . ARG A 1 87 ? -2.868 -1.625 -14.571 1.00 62.69 87 ARG A N 1
ATOM 657 C CA . ARG A 1 87 ? -3.721 -0.447 -14.731 1.00 62.69 87 ARG A CA 1
ATOM 658 C C . ARG A 1 87 ? -3.041 0.613 -15.609 1.00 62.69 87 ARG A C 1
ATOM 660 O O . ARG A 1 87 ? -1.819 0.772 -15.516 1.00 62.69 87 ARG A O 1
ATOM 667 N N . PRO A 1 88 ? -3.820 1.346 -16.427 1.00 62.75 88 PRO A N 1
ATOM 668 C CA . PRO A 1 88 ? -3.305 2.460 -17.203 1.00 62.75 88 PRO A CA 1
ATOM 669 C C . PRO A 1 88 ? -2.782 3.567 -16.302 1.00 62.75 88 PRO A C 1
ATOM 671 O O . PRO A 1 88 ? -3.300 3.838 -15.215 1.00 62.75 88 PRO A O 1
ATOM 674 N N . PHE A 1 89 ? -1.747 4.242 -16.785 1.00 66.69 89 PHE A N 1
ATOM 675 C CA . PHE A 1 89 ? -1.275 5.462 -16.162 1.00 66.69 89 PHE A CA 1
ATOM 676 C C . PHE A 1 89 ? -2.212 6.601 -16.530 1.00 66.69 89 PHE A C 1
ATOM 678 O O . PHE A 1 89 ? -2.203 7.102 -17.648 1.00 66.69 89 PHE A O 1
ATOM 685 N N . THR A 1 90 ? -3.040 6.992 -15.569 1.00 68.50 90 THR A N 1
ATOM 686 C CA . THR A 1 90 ? -4.051 8.034 -15.754 1.00 68.50 90 THR A CA 1
ATOM 687 C C . THR A 1 90 ? -3.591 9.416 -15.291 1.00 68.50 90 THR A C 1
ATOM 689 O O . THR A 1 90 ? -4.008 10.419 -15.863 1.00 68.50 90 THR A O 1
ATOM 692 N N . SER A 1 91 ? -2.728 9.497 -14.272 1.00 70.06 91 SER A N 1
ATOM 693 C CA . SER A 1 91 ? -2.321 10.760 -13.648 1.00 70.06 91 SER A CA 1
ATOM 694 C C . SER A 1 91 ? -0.857 11.117 -13.936 1.00 70.06 91 SER A C 1
ATOM 696 O O . SER A 1 91 ? -0.008 10.247 -14.128 1.00 70.06 91 SER A O 1
ATOM 698 N N . GLU A 1 92 ? -0.529 12.415 -13.919 1.00 71.50 92 GLU A N 1
ATOM 699 C CA . GLU A 1 92 ? 0.842 12.908 -14.134 1.00 71.50 92 GLU A CA 1
ATOM 700 C C . GLU A 1 92 ? 1.850 12.318 -13.132 1.00 71.50 92 GLU A C 1
ATOM 702 O O . GLU A 1 92 ? 2.996 12.035 -13.489 1.00 71.50 92 GLU A O 1
ATOM 707 N N . LYS A 1 93 ? 1.426 12.074 -11.882 1.00 74.50 93 LYS A N 1
ATOM 708 C CA . LYS A 1 93 ? 2.277 11.434 -10.869 1.00 74.50 93 LYS A CA 1
ATOM 709 C C . LYS A 1 93 ? 2.675 10.010 -11.267 1.00 74.50 93 LYS A C 1
ATOM 711 O O . LYS A 1 93 ? 3.838 9.663 -11.081 1.00 74.50 93 LYS A O 1
ATOM 716 N N . HIS A 1 94 ? 1.786 9.231 -11.897 1.00 71.12 94 HIS A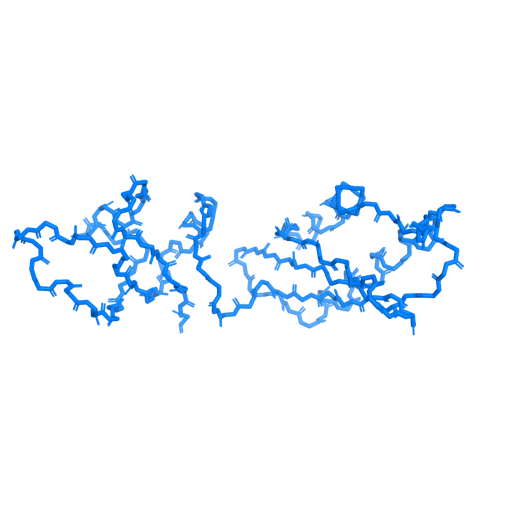 N 1
ATOM 717 C CA . HIS A 1 94 ? 2.114 7.873 -12.350 1.00 71.12 94 HIS A CA 1
ATOM 718 C C . HIS A 1 94 ? 3.242 7.905 -13.382 1.00 71.12 94 HIS A C 1
ATOM 720 O O . HIS A 1 94 ? 4.216 7.167 -13.264 1.00 71.12 94 HIS A O 1
ATOM 726 N N . PHE A 1 95 ? 3.159 8.823 -14.350 1.00 68.00 95 PHE A N 1
ATOM 727 C CA . PHE A 1 95 ? 4.214 9.010 -15.348 1.00 68.00 95 PHE A CA 1
ATOM 728 C C . PHE A 1 95 ? 5.538 9.432 -14.716 1.00 68.00 95 PHE A C 1
ATOM 730 O O . PHE A 1 95 ? 6.595 8.932 -15.097 1.00 68.00 95 PHE A O 1
ATOM 737 N N . ARG A 1 96 ? 5.490 10.324 -13.723 1.00 72.81 96 ARG A N 1
ATOM 738 C CA . ARG A 1 96 ? 6.685 10.783 -13.013 1.00 72.81 96 ARG A CA 1
ATOM 739 C C . ARG A 1 96 ? 7.377 9.643 -12.261 1.00 72.81 96 ARG A C 1
ATOM 741 O O . ARG A 1 96 ? 8.586 9.491 -12.412 1.00 72.81 96 ARG A O 1
ATOM 748 N N . ARG A 1 97 ? 6.619 8.832 -11.512 1.00 70.94 97 ARG A N 1
ATOM 749 C CA . ARG A 1 97 ? 7.135 7.663 -10.772 1.00 70.94 97 ARG A CA 1
ATOM 750 C C . ARG A 1 97 ? 7.636 6.555 -11.683 1.00 70.94 97 ARG A C 1
ATOM 752 O O . ARG A 1 97 ? 8.597 5.859 -11.373 1.00 70.94 97 ARG A O 1
ATOM 759 N N . ALA A 1 98 ? 6.985 6.381 -12.827 1.00 68.06 98 ALA A N 1
ATOM 760 C CA . ALA A 1 98 ? 7.338 5.334 -13.767 1.00 68.06 98 ALA A CA 1
ATOM 761 C C . ALA A 1 98 ? 8.555 5.667 -14.635 1.00 68.06 98 ALA A C 1
ATOM 763 O O . ALA A 1 98 ? 8.948 4.828 -15.443 1.00 68.06 98 ALA A O 1
ATOM 764 N N . ARG A 1 99 ? 9.153 6.859 -14.502 1.00 69.25 99 ARG A N 1
ATOM 765 C CA . ARG A 1 99 ? 10.322 7.261 -15.289 1.00 69.25 99 ARG A CA 1
ATOM 766 C C . ARG A 1 99 ? 11.422 6.193 -15.222 1.00 69.25 99 ARG A C 1
ATOM 768 O O . ARG A 1 99 ? 11.836 5.782 -14.145 1.00 69.25 99 ARG A O 1
ATOM 775 N N . GLY A 1 100 ? 11.899 5.755 -16.387 1.00 68.62 100 GLY A N 1
ATOM 776 C CA . GLY A 1 100 ? 12.900 4.691 -16.520 1.00 68.62 100 GLY A CA 1
ATOM 777 C C . GLY A 1 100 ? 12.354 3.259 -16.446 1.00 68.62 100 GLY A C 1
ATOM 778 O O . GLY A 1 100 ? 13.123 2.325 -16.653 1.00 68.62 100 GLY A O 1
ATOM 779 N N . ARG A 1 101 ? 11.054 3.061 -16.190 1.00 69.12 101 ARG A N 1
ATOM 780 C CA . ARG A 1 101 ? 10.388 1.755 -16.308 1.00 69.12 101 ARG A CA 1
ATOM 781 C C . ARG A 1 101 ? 9.908 1.537 -17.743 1.00 69.12 101 ARG A C 1
ATOM 783 O O . ARG A 1 101 ? 9.531 2.496 -18.429 1.00 69.12 101 ARG A O 1
ATOM 790 N N . LYS A 1 102 ? 9.865 0.274 -18.174 1.00 66.50 102 LYS A N 1
ATOM 791 C CA . LYS A 1 102 ? 9.224 -0.097 -19.436 1.00 66.50 102 LYS A CA 1
ATOM 792 C C . LYS A 1 102 ? 7.707 0.059 -19.300 1.00 66.50 102 LYS A C 1
ATOM 794 O O . LYS A 1 102 ? 7.094 -0.272 -18.287 1.00 66.50 102 LYS A O 1
ATOM 799 N N . VAL A 1 103 ? 7.080 0.585 -20.337 1.00 65.94 103 VAL A N 1
ATOM 800 C CA . VAL A 1 103 ? 5.627 0.686 -20.464 1.00 65.94 103 VAL A CA 1
ATOM 801 C C . VAL A 1 103 ? 5.171 0.060 -21.757 1.00 65.94 103 VAL A C 1
ATOM 803 O O . VAL A 1 103 ? 5.825 0.198 -22.788 1.00 65.94 103 VAL A O 1
ATOM 806 N N . GLU A 1 104 ? 4.031 -0.610 -21.689 1.00 64.50 104 GLU A N 1
ATOM 807 C CA . GLU A 1 104 ? 3.217 -0.953 -22.837 1.00 64.50 104 GLU A CA 1
ATOM 808 C C . GLU A 1 104 ? 2.300 0.237 -23.134 1.00 64.50 104 GLU A C 1
ATOM 810 O O . GLU A 1 104 ? 1.415 0.613 -22.360 1.00 64.50 104 GLU A O 1
ATOM 815 N N . LEU A 1 105 ? 2.563 0.862 -24.273 1.00 63.50 105 LEU A N 1
ATOM 816 C CA . LEU A 1 105 ? 1.752 1.934 -24.821 1.00 63.50 105 LEU A CA 1
ATOM 817 C C . LEU A 1 105 ? 0.694 1.318 -25.728 1.00 63.50 105 LEU A C 1
ATOM 819 O O . LEU A 1 105 ? 1.037 0.503 -26.590 1.00 63.50 105 LEU A O 1
ATOM 823 N N . ALA A 1 106 ? -0.549 1.771 -25.596 1.00 59.00 106 ALA A N 1
ATOM 824 C CA . ALA A 1 106 ? -1.545 1.608 -26.640 1.00 59.00 106 ALA A CA 1
ATOM 825 C C . ALA A 1 106 ? -2.016 2.989 -27.095 1.00 59.00 106 ALA A C 1
ATOM 827 O O . ALA A 1 106 ? -2.148 3.923 -26.312 1.00 59.00 106 ALA A O 1
ATOM 828 N N . ALA A 1 107 ? -2.224 3.152 -28.392 1.00 55.94 107 ALA A N 1
ATOM 829 C CA . ALA A 1 107 ? -2.896 4.338 -28.893 1.00 55.94 107 ALA A CA 1
ATOM 830 C C . ALA A 1 107 ? -4.402 4.077 -28.841 1.00 55.94 107 ALA A C 1
ATOM 832 O O . ALA A 1 107 ? -4.850 3.018 -29.272 1.00 55.94 107 ALA A O 1
ATOM 833 N N . VAL A 1 108 ? -5.176 5.032 -28.330 1.00 51.16 108 VAL A N 1
ATOM 834 C CA . VAL A 1 108 ? -6.637 4.933 -28.289 1.00 51.16 108 VAL A CA 1
ATOM 835 C C . VAL A 1 108 ? -7.162 6.150 -29.037 1.00 51.16 108 VAL A C 1
ATOM 837 O O . VAL A 1 108 ? -7.132 7.266 -28.531 1.00 51.16 108 VAL A O 1
ATOM 840 N N . GLY A 1 109 ? -7.555 5.957 -30.299 1.00 54.56 109 GLY A N 1
ATOM 841 C CA . GLY A 1 109 ? -8.101 7.021 -31.145 1.00 54.56 109 GLY A CA 1
ATOM 842 C C . GLY A 1 109 ? -7.549 7.060 -32.570 1.00 54.56 109 GLY A C 1
ATOM 843 O O . GLY A 1 109 ? -6.801 6.190 -33.016 1.00 54.56 109 GLY A O 1
ATOM 844 N N . ARG A 1 110 ? -7.943 8.100 -33.318 1.00 50.47 110 ARG A N 1
ATOM 845 C CA . ARG A 1 110 ? -7.441 8.343 -34.675 1.00 50.47 110 ARG A CA 1
ATOM 846 C C . ARG A 1 110 ? -5.994 8.818 -34.589 1.00 50.47 110 ARG A C 1
ATOM 848 O O . ARG A 1 110 ? -5.725 9.981 -34.307 1.00 50.47 110 ARG A O 1
ATOM 855 N N . ILE A 1 111 ? -5.074 7.911 -34.873 1.00 51.31 111 ILE A N 1
ATOM 856 C CA . ILE A 1 111 ? -3.657 8.223 -35.000 1.00 51.31 111 ILE A CA 1
ATOM 857 C C . ILE A 1 111 ? -3.464 9.120 -36.239 1.00 51.31 111 ILE A C 1
ATOM 859 O O . ILE A 1 111 ? -3.917 8.750 -37.327 1.00 51.31 111 ILE A O 1
ATOM 863 N N . PRO A 1 112 ? -2.823 10.298 -36.110 1.00 51.44 112 PRO A N 1
ATOM 864 C CA . PRO A 1 112 ? -2.457 11.134 -37.252 1.00 51.44 112 PRO A CA 1
ATOM 865 C C . PRO A 1 112 ? -1.687 10.332 -38.316 1.00 51.44 112 PRO A C 1
ATOM 867 O O . PRO A 1 112 ? -0.890 9.463 -37.977 1.00 51.44 112 PRO A O 1
ATOM 870 N N . ALA A 1 113 ? -1.927 10.581 -39.608 1.00 51.41 113 ALA A N 1
ATOM 871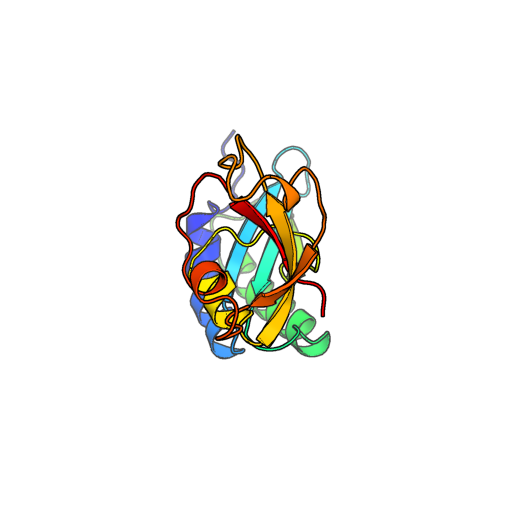 C CA . ALA A 1 113 ? -1.396 9.744 -40.697 1.00 51.41 113 ALA A CA 1
ATOM 872 C C . ALA A 1 113 ? 0.149 9.682 -40.754 1.00 51.41 113 ALA A C 1
ATOM 874 O O . ALA A 1 113 ? 0.710 8.678 -41.197 1.00 51.41 113 ALA A O 1
ATOM 875 N N . ASP A 1 114 ? 0.841 10.706 -40.242 1.00 59.97 114 ASP A N 1
ATOM 876 C CA . ASP A 1 114 ? 2.304 10.728 -40.067 1.00 59.97 114 ASP A CA 1
ATOM 877 C C . ASP A 1 114 ? 2.797 9.747 -38.984 1.00 59.97 114 ASP A C 1
ATOM 879 O O . ASP A 1 114 ? 3.972 9.389 -38.939 1.00 59.97 114 ASP A O 1
ATOM 883 N N . ARG A 1 115 ? 1.883 9.263 -38.140 1.00 51.50 115 ARG A N 1
ATOM 884 C CA . ARG A 1 115 ? 2.076 8.233 -37.115 1.00 51.50 115 ARG A CA 1
ATOM 885 C C . ARG A 1 115 ? 1.393 6.911 -37.491 1.00 51.50 115 ARG A C 1
ATOM 887 O O . ARG A 1 115 ? 1.194 6.066 -36.629 1.00 51.50 115 ARG A O 1
ATOM 894 N N . SER A 1 116 ? 1.065 6.684 -38.764 1.00 43.66 116 SER A N 1
ATOM 895 C CA . SER A 1 116 ? 0.374 5.475 -39.263 1.00 43.66 116 SER A CA 1
ATOM 896 C C . SER A 1 116 ? 1.014 4.130 -38.872 1.00 43.66 116 SER A C 1
ATOM 898 O O . SER A 1 116 ? 0.332 3.110 -38.870 1.00 43.66 116 SER A O 1
ATOM 900 N N . ASN A 1 117 ? 2.286 4.103 -38.458 1.00 46.25 117 ASN A N 1
ATOM 901 C CA . ASN A 1 117 ? 2.927 2.903 -37.911 1.00 46.25 117 ASN A CA 1
ATOM 902 C C . ASN A 1 117 ? 2.616 2.622 -36.418 1.00 46.25 117 ASN A C 1
ATOM 904 O O . ASN A 1 117 ? 3.168 1.673 -35.856 1.00 46.25 117 ASN A O 1
ATOM 908 N N . TRP A 1 118 ? 1.767 3.420 -35.763 1.00 42.69 118 TRP A N 1
ATOM 909 C CA . TRP A 1 118 ? 1.336 3.242 -34.367 1.00 42.69 118 TRP A CA 1
ATOM 910 C C . TRP A 1 118 ? -0.020 2.519 -34.218 1.00 42.69 118 TRP A C 1
ATOM 912 O O . TRP A 1 118 ? -0.497 2.397 -33.093 1.00 42.69 118 TRP A O 1
ATOM 922 N N . GLY A 1 119 ? -0.659 2.062 -35.306 1.00 37.25 119 GLY A N 1
ATOM 923 C CA . GLY A 1 119 ? -1.992 1.425 -35.259 1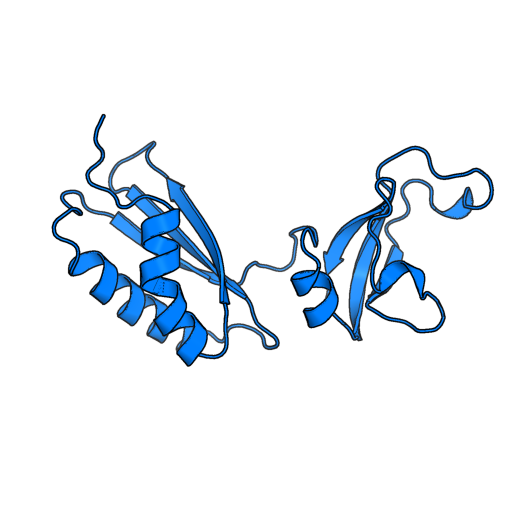.00 37.25 119 GLY A CA 1
ATOM 924 C C . GLY A 1 119 ? -2.024 0.165 -34.400 1.00 37.25 119 GLY A C 1
ATO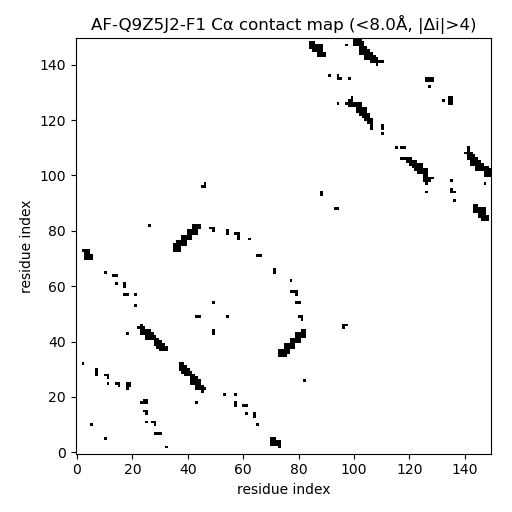M 925 O O . GLY A 1 119 ? -1.206 -0.696 -34.656 1.00 37.25 119 GLY A O 1
ATOM 926 N N . ASP A 1 120 ? -2.908 0.064 -33.397 1.00 46.72 120 ASP A N 1
ATOM 927 C CA . ASP A 1 120 ? -3.060 -1.073 -32.456 1.00 46.72 120 ASP A CA 1
ATOM 928 C C . ASP A 1 120 ? -1.761 -1.831 -32.103 1.00 46.72 120 ASP A C 1
ATOM 930 O O . ASP A 1 120 ? -1.745 -3.045 -31.889 1.00 46.72 120 ASP A O 1
ATOM 934 N N . VAL A 1 121 ? -0.627 -1.124 -32.031 1.00 48.12 121 VAL A N 1
ATOM 935 C CA . VAL A 1 121 ? 0.655 -1.741 -31.706 1.00 48.12 121 VAL A CA 1
ATOM 936 C C . VAL A 1 121 ? 0.907 -1.508 -30.232 1.00 48.12 121 VAL A C 1
ATOM 938 O O . VAL A 1 121 ? 1.254 -0.403 -29.817 1.00 48.12 121 VAL A O 1
ATOM 941 N N . ARG A 1 122 ? 0.814 -2.590 -29.459 1.00 52.59 122 ARG A N 1
ATOM 942 C CA . ARG A 1 122 ? 1.417 -2.694 -28.130 1.00 52.59 122 ARG A CA 1
ATOM 943 C C . ARG A 1 122 ? 2.917 -2.468 -28.278 1.00 52.59 122 ARG A C 1
ATOM 945 O O . ARG A 1 122 ? 3.639 -3.332 -28.781 1.00 52.59 122 ARG A O 1
ATOM 952 N N . ARG A 1 123 ? 3.394 -1.276 -27.921 1.00 55.69 123 ARG A N 1
ATOM 953 C CA . ARG A 1 123 ? 4.823 -0.941 -27.995 1.00 55.69 123 ARG A CA 1
ATOM 954 C C . ARG A 1 123 ? 5.399 -0.830 -26.601 1.00 55.69 123 ARG A C 1
ATOM 956 O O . ARG A 1 123 ? 4.870 -0.100 -25.771 1.00 55.69 123 ARG A O 1
ATOM 963 N N . HIS A 1 124 ? 6.526 -1.504 -26.403 1.00 58.31 124 HIS A N 1
ATOM 964 C CA . HIS A 1 124 ? 7.364 -1.313 -25.232 1.00 58.31 124 HIS A CA 1
ATOM 965 C C . HIS A 1 124 ? 8.241 -0.073 -25.437 1.00 58.31 124 HIS A C 1
ATOM 967 O O . HIS A 1 124 ? 8.866 0.084 -26.491 1.00 58.31 124 HIS A O 1
ATOM 973 N N . GLY A 1 125 ? 8.285 0.808 -24.448 1.00 59.91 125 GLY A N 1
ATOM 974 C CA . GLY A 1 125 ? 9.199 1.949 -24.412 1.00 59.91 125 GLY A CA 1
ATOM 975 C C . GLY A 1 125 ? 9.481 2.372 -22.980 1.00 59.91 125 GLY A C 1
ATOM 976 O O . GLY A 1 125 ? 8.754 1.972 -22.079 1.00 59.91 125 GLY A O 1
ATOM 977 N N . ASP A 1 126 ? 10.519 3.173 -22.768 1.00 55.31 126 ASP A N 1
ATOM 978 C CA . ASP A 1 126 ? 10.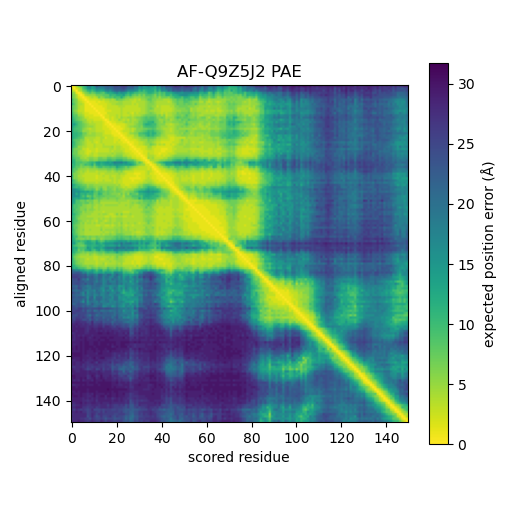834 3.682 -21.434 1.00 55.31 126 ASP A CA 1
ATOM 979 C C . ASP A 1 126 ? 10.086 4.998 -21.187 1.00 55.31 126 ASP A C 1
ATOM 981 O O . ASP A 1 126 ? 10.083 5.904 -22.033 1.00 55.31 126 ASP A O 1
ATOM 985 N N . VAL A 1 127 ? 9.454 5.131 -20.020 1.00 58.28 127 VAL A N 1
ATOM 986 C CA . VAL A 1 127 ? 8.847 6.408 -19.619 1.00 58.28 127 VAL A CA 1
ATOM 987 C C . VAL A 1 127 ? 9.959 7.436 -19.425 1.00 58.28 127 VAL A C 1
ATOM 989 O O . VAL A 1 127 ? 10.874 7.237 -18.625 1.00 58.28 127 VAL A O 1
ATOM 992 N N . GLY A 1 128 ? 9.892 8.547 -20.157 1.00 53.75 128 GLY A N 1
ATOM 993 C CA . GLY A 1 128 ? 10.918 9.589 -20.106 1.00 53.75 128 GLY A CA 1
ATOM 994 C C . GLY A 1 128 ? 12.183 9.311 -20.920 1.00 53.75 128 GLY A C 1
ATOM 995 O O . GLY A 1 128 ? 13.192 9.974 -20.677 1.00 53.75 128 GLY A O 1
ATOM 996 N N . ASP A 1 129 ? 12.147 8.382 -21.886 1.00 56.19 129 ASP A N 1
ATOM 997 C CA . ASP A 1 129 ? 13.207 8.249 -22.895 1.00 56.19 129 ASP A CA 1
ATOM 998 C C . ASP A 1 129 ? 13.414 9.602 -23.609 1.00 56.19 129 ASP A C 1
ATOM 1000 O O . ASP A 1 129 ? 12.485 10.097 -24.259 1.00 56.19 129 ASP A O 1
ATOM 1004 N N . PRO A 1 130 ? 14.611 10.218 -23.543 1.00 47.38 130 PRO A N 1
ATOM 1005 C CA . PRO A 1 130 ? 14.882 11.487 -24.217 1.00 47.38 130 PRO A CA 1
ATOM 1006 C C . PRO A 1 130 ? 14.767 11.382 -25.744 1.00 47.38 130 PRO A C 1
ATOM 1008 O O . PRO A 1 130 ? 14.537 12.391 -26.408 1.00 47.38 130 PRO A O 1
ATOM 1011 N N . ARG A 1 131 ? 14.858 10.171 -26.317 1.00 50.00 131 ARG A N 1
ATOM 1012 C CA . ARG A 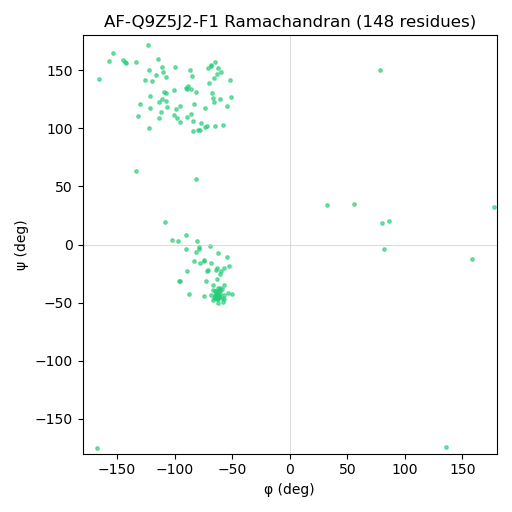1 131 ? 14.584 9.920 -27.743 1.00 50.00 131 ARG A CA 1
ATOM 1013 C C . ARG A 1 131 ? 13.085 9.949 -28.066 1.00 50.00 131 ARG A C 1
ATOM 1015 O O . ARG A 1 131 ? 12.711 10.010 -29.236 1.00 50.00 131 ARG A O 1
ATOM 1022 N N . ARG A 1 132 ? 12.217 9.916 -27.048 1.00 53.00 132 ARG A N 1
ATOM 1023 C CA . ARG A 1 132 ? 10.749 9.957 -27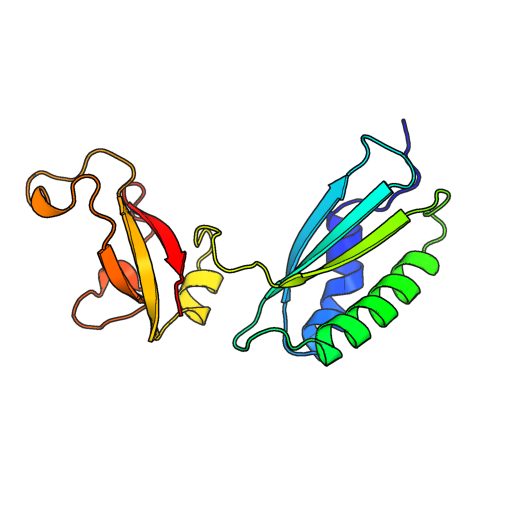.145 1.00 53.00 132 ARG A CA 1
ATOM 1024 C C . ARG A 1 132 ? 10.160 10.962 -26.140 1.00 53.00 132 ARG A C 1
ATOM 1026 O O . ARG A 1 132 ? 9.356 10.581 -25.288 1.00 53.00 132 ARG A O 1
ATOM 1033 N N . PRO A 1 133 ? 10.472 12.266 -26.273 1.00 43.53 133 PRO A N 1
ATOM 1034 C CA . PRO A 1 133 ? 10.124 13.293 -25.283 1.00 43.53 133 PRO A CA 1
ATOM 1035 C C . PRO A 1 133 ? 8.616 13.420 -25.037 1.00 43.53 133 PRO A C 1
ATOM 1037 O O . PRO A 1 133 ? 8.191 13.856 -23.972 1.00 43.53 133 PRO A O 1
ATOM 1040 N N . ARG A 1 134 ? 7.790 12.991 -25.999 1.00 48.56 134 ARG A N 1
ATOM 1041 C CA . ARG A 1 134 ? 6.332 13.069 -25.888 1.00 48.56 134 ARG A CA 1
ATOM 1042 C C . ARG A 1 134 ? 5.750 12.065 -24.883 1.00 48.56 134 ARG A C 1
ATOM 1044 O O . ARG A 1 134 ? 4.709 12.345 -24.316 1.00 48.56 134 ARG A O 1
ATOM 1051 N N . LEU A 1 135 ? 6.444 10.969 -24.560 1.00 47.69 135 LEU A N 1
ATOM 1052 C CA . LEU A 1 135 ? 6.005 10.025 -23.516 1.00 47.69 135 LEU A CA 1
ATOM 1053 C C . LEU A 1 135 ? 6.204 10.562 -22.089 1.00 47.69 135 LEU A C 1
ATOM 1055 O O . LEU A 1 135 ? 5.663 10.004 -21.143 1.00 47.69 135 LEU A O 1
ATOM 1059 N N . CYS A 1 136 ? 6.977 11.639 -21.928 1.00 44.31 136 CYS A N 1
ATOM 1060 C CA . CYS A 1 136 ? 7.393 12.171 -20.630 1.00 44.31 136 CYS A CA 1
ATOM 1061 C C . CYS A 1 136 ? 6.431 13.227 -20.040 1.00 44.31 136 CYS A C 1
ATOM 1063 O O . CYS A 1 136 ? 6.767 13.855 -19.041 1.00 44.31 136 CYS A O 1
ATOM 1065 N N . GLY A 1 137 ? 5.254 13.452 -20.638 1.00 44.78 137 GLY A N 1
ATOM 1066 C CA . GLY A 1 137 ? 4.314 14.483 -20.167 1.00 44.78 137 GLY A CA 1
ATOM 1067 C C . GLY A 1 137 ? 3.045 14.641 -21.008 1.00 44.78 137 GLY A C 1
ATOM 1068 O O . GLY A 1 137 ? 2.547 15.753 -21.176 1.00 44.78 137 GLY A O 1
ATOM 1069 N N . MET A 1 138 ? 2.543 13.561 -21.614 1.00 48.03 138 MET A N 1
ATOM 1070 C CA . MET A 1 138 ? 1.498 13.660 -22.634 1.00 48.03 138 MET A CA 1
ATOM 1071 C C . MET A 1 138 ? 0.081 13.737 -22.050 1.00 48.03 138 MET A C 1
ATOM 1073 O O . MET A 1 138 ? -0.512 12.729 -21.686 1.00 48.03 138 MET A O 1
ATOM 1077 N N . ARG A 1 139 ? -0.508 14.937 -22.099 1.00 48.44 139 ARG A N 1
ATOM 1078 C CA . ARG A 1 139 ? -1.941 15.124 -22.394 1.00 48.44 139 ARG A CA 1
ATOM 1079 C C . ARG A 1 139 ? -2.168 15.072 -23.917 1.00 48.44 139 ARG A C 1
ATOM 1081 O O . ARG A 1 139 ? -2.640 16.045 -24.497 1.00 48.44 139 ARG A O 1
ATOM 1088 N N . ASP A 1 140 ? -1.776 13.994 -24.595 1.00 48.94 140 ASP A N 1
ATOM 1089 C CA . ASP A 1 140 ? -2.259 13.760 -25.967 1.00 48.94 140 ASP A CA 1
ATOM 1090 C C . ASP A 1 140 ? -3.472 12.831 -25.841 1.00 48.94 140 ASP A C 1
ATOM 1092 O O . ASP A 1 140 ? -3.292 11.653 -25.529 1.00 48.94 140 ASP A O 1
ATOM 1096 N N . PRO A 1 141 ? -4.705 13.341 -26.021 1.00 47.53 141 PRO A N 1
ATOM 1097 C CA . PRO A 1 141 ? -5.922 12.554 -25.836 1.00 47.53 141 PRO A CA 1
ATOM 1098 C C . PRO A 1 141 ? -6.033 11.369 -26.809 1.00 47.53 141 PRO A C 1
ATOM 1100 O O . PRO A 1 141 ? -6.938 10.560 -26.652 1.00 47.53 141 PRO A O 1
ATOM 1103 N N . ALA A 1 142 ? -5.140 11.251 -27.802 1.00 41.81 142 ALA A N 1
ATOM 1104 C CA . ALA A 1 142 ? -5.099 10.128 -28.736 1.00 41.81 142 ALA A CA 1
ATOM 1105 C C . ALA A 1 142 ? -4.208 8.948 -28.282 1.00 41.81 142 ALA A C 1
ATOM 1107 O O . ALA A 1 142 ? -4.120 7.942 -28.991 1.00 41.81 142 ALA A O 1
ATOM 1108 N N . ILE A 1 143 ? -3.495 9.052 -27.153 1.00 46.75 143 ILE A N 1
ATOM 1109 C CA . ILE A 1 143 ? -2.603 7.990 -26.658 1.00 46.75 143 ILE A CA 1
ATOM 1110 C C . ILE A 1 143 ? -2.889 7.738 -25.177 1.00 46.75 143 ILE A C 1
ATOM 1112 O O . ILE A 1 143 ? -2.560 8.558 -24.323 1.00 46.75 143 ILE A O 1
ATOM 1116 N N . GLU A 1 144 ? -3.458 6.572 -24.875 1.00 49.34 144 GLU A N 1
ATOM 1117 C CA . GLU A 1 144 ? -3.712 6.123 -23.508 1.00 49.34 144 GLU A CA 1
ATOM 1118 C C . GLU A 1 144 ? -2.613 5.137 -23.101 1.00 49.34 144 GLU A C 1
ATOM 1120 O O . GLU A 1 144 ? -2.487 4.034 -23.632 1.00 49.34 144 GLU A O 1
ATOM 1125 N N . ILE A 1 145 ? -1.755 5.536 -22.167 1.00 53.28 145 ILE A N 1
ATOM 1126 C CA . ILE A 1 145 ? -0.659 4.670 -21.729 1.00 53.28 145 ILE A CA 1
ATOM 1127 C C . ILE A 1 145 ? -1.242 3.555 -20.862 1.00 53.28 145 ILE A C 1
ATOM 1129 O O . ILE A 1 145 ? -1.571 3.756 -19.695 1.00 53.28 145 ILE A O 1
ATOM 1133 N N . MET A 1 146 ? -1.390 2.381 -21.476 1.00 49.19 146 MET A N 1
ATOM 1134 C CA . MET A 1 146 ? -2.179 1.281 -20.936 1.00 49.19 146 MET A CA 1
ATOM 1135 C C . MET A 1 146 ? -1.546 0.574 -19.746 1.00 49.19 146 MET A C 1
ATOM 1137 O O . MET A 1 146 ? -2.286 0.059 -18.911 1.00 49.19 146 MET A O 1
ATOM 1141 N N . LYS A 1 147 ? -0.212 0.496 -19.654 1.00 50.91 147 LYS A N 1
ATOM 1142 C CA . LYS A 1 147 ? 0.423 -0.301 -18.597 1.00 50.91 147 LYS A CA 1
ATOM 1143 C C . LYS A 1 147 ? 1.914 -0.007 -18.439 1.00 50.91 147 LYS A C 1
ATOM 1145 O O . LYS A 1 147 ? 2.621 0.105 -19.433 1.00 50.91 147 LYS A O 1
ATOM 1150 N N . ALA A 1 148 ? 2.430 0.006 -17.207 1.00 48.28 148 ALA A N 1
ATOM 1151 C CA . ALA A 1 148 ? 3.849 -0.273 -16.961 1.00 48.28 148 ALA A CA 1
ATOM 1152 C C . ALA A 1 148 ? 4.101 -1.760 -16.758 1.00 48.28 148 ALA A C 1
ATOM 1154 O O . ALA A 1 148 ? 3.372 -2.442 -16.037 1.00 48.28 148 ALA A O 1
ATOM 1155 N N . ILE A 1 149 ? 5.168 -2.234 -17.386 1.00 51.69 149 ILE A N 1
ATOM 1156 C CA . ILE A 1 149 ? 5.699 -3.581 -17.238 1.00 51.69 149 ILE A CA 1
ATOM 1157 C C . ILE A 1 149 ? 7.134 -3.388 -16.759 1.00 51.69 149 ILE A C 1
ATOM 1159 O O . ILE A 1 149 ? 7.916 -2.761 -17.463 1.00 51.69 149 ILE A O 1
ATOM 1163 N N . VAL A 1 150 ? 7.473 -3.860 -15.559 1.00 48.56 150 VAL A N 1
ATOM 1164 C CA . VAL A 1 150 ? 8.880 -3.903 -15.118 1.00 48.56 150 VAL A CA 1
ATOM 1165 C C . VAL A 1 150 ? 9.657 -4.873 -16.005 1.00 48.56 150 VAL A C 1
ATOM 1167 O O . VAL A 1 150 ? 9.126 -5.978 -16.255 1.00 48.56 150 VAL A O 1
#

Foldseek 3Di:
DLQLADDFVVLQVLLQVVLVVVQKGFPGWDWAPPDPPIEIETEIEHLDACDPVNQVVSQVVSVVSRVPDPSRPGHYHYGYYYPDWWAWDDDLVSLVSQAQFWFFKAFADDDDPVVVVRHRDRDIDGRCDPVCNCSPGDPPVRITRGGTDD

pLDDT: mean 72.44, std 17.3, range [37.25, 92.38]

Nearest PDB structures (foldseek):
  5gl6-assembly2_B  TM=7.228E-01  e=7.890E-12  Mycolicibacterium smegmatis MC2 155
  7afo-assembly1_X  TM=7.260E-01  e=1.208E-05  Escherichia coli
  8bh7-assembly1_A  TM=7.213E-01  e=8.251E-06  Staphylococcus aureus subsp. aureus NCTC 8325
  8bdv-assembly1_A  TM=5.791E-01  e=2.432E-05  Staphylococcus aureus
  3w61-assembly1_A-2  TM=4.955E-01  e=3.464E-03  Magnetospirillum gryphiswaldense MSR-1

Radius of gyration: 18.79 Å; Cα contacts (8 Å, |Δi|>4): 246; chains: 1; bounding box: 44×23×57 Å

Organism: Mycobacterium leprae (strain TN) (NCBI:txid272631)

Secondary structure (DSSP, 8-state):
---S---HHHHHHHHHHHHHHTT-EEEEEEEE-SSSSEEEEEEEE-SS---HHHHHHHHHHHHHHHHT-TT--S-EEEEEEE--TT----SHHHHHHTTTSEEEEEE-S---GGGGGGTT--EEEETT-TTSGGGGS---TTEEEEEE--

Solvent-accessible surface area (backbone atoms only — not comparable to full-atom values): 8742 Å² total; per-residue (Å²): 130,89,74,36,63,77,52,57,65,56,50,49,64,68,41,37,64,61,38,41,74,75,64,29,39,70,74,48,56,49,76,44,80,91,50,85,61,26,40,40,39,39,24,32,44,53,85,60,81,82,45,70,67,56,40,53,51,48,43,52,56,50,48,55,58,53,74,67,38,91,56,56,76,62,63,67,46,81,43,59,43,58,68,62,84,62,53,53,57,83,49,73,64,50,54,62,62,38,47,75,35,38,24,38,34,35,52,49,66,84,67,57,76,96,47,59,92,47,66,87,41,79,38,80,44,49,28,52,36,81,93,44,61,66,65,56,74,62,90,46,87,45,49,46,44,41,22,56,46,129

Sequence (150 aa):
MNTGLPSQIQVIELLGGEVARAGYEVEDVIIHTWSQPFWITVLADGDTVLARDIIATLSHSVSALLDGLDNIVDRYFLEVSSLGMGRPFTSEKHFRRARGRKVELAAVGRIPADRSNWGDVRRHGDVGDPRRPRLCGMRDPAIEIMKAIV